Protein AF-A0AAD5QZ61-F1 (afdb_monomer_lite)

Secondary structure (DSSP, 8-state):
--PPPPPGGGS----------HHHHT--HHHHHHHHHHHHHHHHHSTTHHHHTT------

Structure (mmCIF, N/CA/C/O backbone):
data_AF-A0AAD5QZ61-F1
#
_entry.id   AF-A0AAD5QZ61-F1
#
loop_
_atom_site.group_PDB
_atom_site.id
_atom_site.type_symbol
_atom_site.label_atom_id
_atom_site.label_alt_id
_atom_site.label_comp_id
_atom_site.label_asym_id
_atom_site.label_entity_id
_atom_site.label_seq_id
_atom_site.pdbx_PDB_ins_code
_atom_site.Cartn_x
_atom_site.Cartn_y
_atom_site.Cartn_z
_atom_site.occupancy
_atom_site.B_iso_or_equiv
_atom_site.auth_seq_id
_atom_site.auth_comp_id
_atom_site.auth_asym_id
_atom_site.auth_atom_id
_atom_site.pdbx_PDB_model_num
ATOM 1 N N . MET A 1 1 ? 26.807 -11.863 -20.988 1.00 44.12 1 MET A N 1
ATOM 2 C CA . MET A 1 1 ? 26.904 -11.602 -19.534 1.00 44.12 1 MET A CA 1
ATOM 3 C C . MET A 1 1 ? 25.878 -12.477 -18.833 1.00 44.12 1 MET A C 1
ATOM 5 O O . MET A 1 1 ? 24.728 -12.451 -19.245 1.00 44.12 1 MET A O 1
ATOM 9 N N . VAL A 1 2 ? 26.277 -13.275 -17.841 1.00 60.38 2 VAL A N 1
ATOM 10 C CA . VAL A 1 2 ? 25.339 -14.048 -17.008 1.00 60.38 2 VAL A CA 1
ATOM 11 C C . VAL A 1 2 ? 24.973 -13.165 -15.820 1.00 60.38 2 VAL A C 1
ATOM 13 O O . VAL A 1 2 ? 25.840 -12.846 -15.011 1.00 60.38 2 VAL A O 1
ATOM 16 N N . ALA A 1 3 ? 23.723 -12.707 -15.746 1.00 70.88 3 ALA A N 1
ATOM 17 C CA . ALA A 1 3 ? 23.247 -11.971 -14.581 1.00 70.88 3 ALA A CA 1
ATOM 18 C C . ALA A 1 3 ? 23.118 -12.951 -13.407 1.00 70.88 3 ALA A C 1
ATOM 20 O O . ALA A 1 3 ? 22.421 -13.960 -13.516 1.00 70.88 3 ALA A O 1
ATOM 21 N N . MET A 1 4 ? 23.803 -12.677 -12.297 1.00 79.94 4 MET A N 1
ATOM 22 C CA . MET A 1 4 ? 23.610 -13.451 -11.073 1.00 79.94 4 MET A CA 1
ATOM 23 C C . MET A 1 4 ? 22.189 -13.195 -10.543 1.00 79.94 4 MET A C 1
ATOM 25 O O . MET A 1 4 ? 21.789 -12.030 -10.453 1.00 79.94 4 MET A O 1
ATOM 29 N N . PRO A 1 5 ? 21.407 -14.237 -10.210 1.00 75.69 5 PRO A N 1
ATOM 30 C CA . PRO A 1 5 ? 20.062 -14.055 -9.678 1.00 75.69 5 PRO A CA 1
ATOM 31 C C . PRO A 1 5 ? 20.115 -13.295 -8.346 1.00 75.69 5 PRO A C 1
ATOM 33 O O . PRO A 1 5 ? 20.857 -13.655 -7.433 1.00 75.69 5 PRO A O 1
ATOM 36 N N . ILE A 1 6 ? 19.322 -12.227 -8.243 1.00 78.19 6 ILE A N 1
ATOM 37 C CA . ILE A 1 6 ? 19.206 -11.417 -7.027 1.00 78.19 6 ILE A CA 1
ATOM 38 C C . ILE A 1 6 ? 18.500 -12.256 -5.957 1.00 78.19 6 ILE A C 1
ATOM 40 O O . ILE A 1 6 ? 17.437 -12.823 -6.208 1.00 78.19 6 ILE A O 1
ATOM 44 N N . ASN A 1 7 ? 19.081 -12.335 -4.757 1.00 80.50 7 ASN A N 1
ATOM 45 C CA . ASN A 1 7 ? 18.461 -13.033 -3.630 1.00 80.50 7 ASN A CA 1
ATOM 46 C C . ASN A 1 7 ? 17.085 -12.415 -3.323 1.00 80.50 7 ASN A C 1
ATOM 48 O O . ASN A 1 7 ? 16.967 -11.197 -3.197 1.00 80.50 7 ASN A O 1
ATOM 52 N N . SER A 1 8 ? 16.057 -13.252 -3.162 1.00 77.00 8 SER A N 1
ATOM 53 C CA . SER A 1 8 ? 14.673 -12.826 -2.915 1.00 77.00 8 SER A CA 1
ATOM 54 C C . SER A 1 8 ? 14.511 -11.931 -1.685 1.00 77.00 8 SER A C 1
ATOM 56 O O . SER A 1 8 ? 13.604 -11.105 -1.653 1.00 77.00 8 SER A O 1
ATOM 58 N N . LYS A 1 9 ? 15.424 -12.011 -0.709 1.00 78.25 9 LYS A N 1
ATOM 59 C CA . LYS A 1 9 ? 15.457 -11.097 0.444 1.00 78.25 9 LYS A CA 1
ATOM 60 C C . LYS A 1 9 ? 15.657 -9.629 0.050 1.00 78.25 9 LYS A C 1
ATOM 62 O O . LYS A 1 9 ? 15.231 -8.755 0.790 1.00 78.25 9 LYS A O 1
ATOM 67 N N . HIS A 1 10 ? 16.275 -9.353 -1.098 1.00 80.94 10 HIS A N 1
ATOM 68 C CA . HIS A 1 10 ? 16.433 -7.994 -1.629 1.00 80.94 10 HIS A CA 1
ATOM 69 C C . HIS A 1 10 ? 15.244 -7.538 -2.488 1.00 80.94 10 HIS A C 1
ATOM 71 O O . HIS A 1 10 ? 15.230 -6.396 -2.936 1.00 80.94 10 HIS A O 1
ATOM 77 N N . LEU A 1 11 ? 14.262 -8.413 -2.734 1.00 84.06 11 LEU A N 1
ATOM 78 C CA . LEU A 1 11 ? 13.069 -8.123 -3.541 1.00 84.06 11 LEU A CA 1
ATOM 79 C C . LEU A 1 11 ? 11.827 -7.833 -2.685 1.00 84.06 11 LEU A C 1
ATOM 81 O O . LEU A 1 11 ? 10.778 -7.496 -3.230 1.00 84.06 11 LEU A O 1
ATOM 85 N N . SER A 1 12 ? 11.951 -7.943 -1.361 1.00 86.44 12 SER A N 1
ATOM 86 C CA . SER A 1 12 ? 10.860 -7.739 -0.411 1.00 86.44 12 SER A CA 1
ATOM 87 C C . SER A 1 12 ? 11.218 -6.651 0.5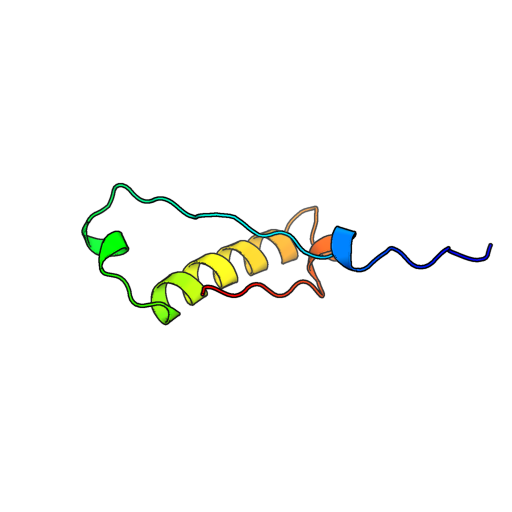94 1.00 86.44 12 SER A C 1
ATOM 89 O O . SER A 1 12 ? 12.309 -6.646 1.159 1.00 86.44 12 SER A O 1
ATOM 91 N N . LEU A 1 13 ? 10.265 -5.757 0.852 1.00 87.44 13 LEU A N 1
ATOM 92 C CA . LEU A 1 13 ? 10.344 -4.730 1.885 1.00 87.44 13 LEU A CA 1
ATOM 93 C C . LEU A 1 13 ? 9.112 -4.838 2.786 1.00 87.44 13 LEU A C 1
ATOM 95 O O . LEU A 1 13 ? 7.998 -5.011 2.298 1.00 87.44 13 LEU A O 1
ATOM 99 N N . SER A 1 14 ? 9.314 -4.695 4.091 1.00 90.69 14 SER A N 1
ATOM 100 C CA . SER A 1 14 ? 8.246 -4.614 5.090 1.00 90.69 14 SER A CA 1
ATOM 101 C C . SER A 1 14 ? 8.421 -3.365 5.946 1.00 90.69 14 SER A C 1
ATOM 103 O O . SER A 1 14 ? 9.547 -2.930 6.185 1.00 90.69 14 SER A O 1
ATOM 105 N N . GLY A 1 15 ? 7.320 -2.814 6.448 1.00 91.25 15 GLY A N 1
ATOM 106 C CA . GLY A 1 15 ? 7.340 -1.653 7.331 1.00 91.25 15 GLY A CA 1
ATOM 107 C C . GLY A 1 15 ? 5.980 -1.396 7.968 1.00 91.25 15 GLY A C 1
ATOM 108 O O . GLY A 1 15 ? 5.024 -2.130 7.722 1.00 91.25 15 GLY A O 1
ATOM 109 N N . THR A 1 16 ? 5.903 -0.333 8.766 1.00 92.56 16 THR A N 1
ATOM 110 C CA . THR A 1 16 ? 4.685 0.067 9.480 1.00 92.56 16 THR A CA 1
ATOM 111 C C . THR A 1 16 ? 4.192 1.409 8.956 1.00 92.56 16 THR A C 1
ATOM 113 O O . THR A 1 16 ? 4.968 2.358 8.842 1.00 92.56 16 THR A O 1
ATOM 116 N N . LEU A 1 17 ? 2.895 1.498 8.657 1.00 88.56 17 LEU A N 1
ATOM 117 C CA . LEU A 1 17 ? 2.222 2.758 8.350 1.00 88.56 17 LEU A CA 1
ATOM 118 C C . LEU A 1 17 ? 1.580 3.304 9.624 1.00 88.56 17 LEU A C 1
ATOM 120 O O . LEU A 1 17 ? 0.743 2.642 10.233 1.00 88.56 17 LEU A O 1
ATOM 124 N N . THR A 1 18 ? 1.952 4.522 10.005 1.00 92.25 18 THR A N 1
ATOM 125 C CA . THR A 1 18 ? 1.396 5.204 11.177 1.00 92.25 18 THR A CA 1
ATOM 126 C C . THR A 1 18 ? 0.471 6.324 10.724 1.00 92.25 18 THR A C 1
ATOM 128 O O . THR A 1 18 ? 0.794 7.070 9.801 1.00 92.25 18 THR A O 1
ATOM 131 N N . THR A 1 19 ? -0.672 6.471 11.393 1.00 92.75 19 THR A N 1
ATOM 132 C CA . THR A 1 19 ? -1.594 7.591 11.184 1.00 92.75 19 THR A CA 1
ATOM 133 C C . THR A 1 19 ? -1.931 8.261 12.506 1.00 92.75 19 THR A C 1
ATOM 135 O O . THR A 1 19 ? -2.023 7.606 13.541 1.00 92.75 19 THR A O 1
ATOM 138 N N . THR A 1 20 ? -2.135 9.572 12.464 1.00 96.00 20 THR A N 1
ATOM 139 C CA . THR A 1 20 ? -2.676 10.358 13.581 1.00 96.00 20 THR A CA 1
ATOM 140 C C . THR A 1 20 ? -4.178 10.601 13.434 1.00 96.00 20 THR A C 1
ATOM 142 O O . THR A 1 20 ? -4.822 11.116 14.345 1.00 96.00 20 THR A O 1
ATOM 145 N N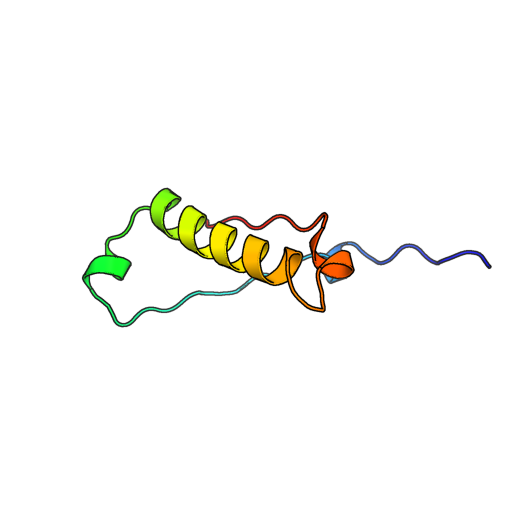 . ASN A 1 21 ? -4.761 10.237 12.288 1.00 95.94 21 ASN A N 1
ATOM 146 C CA . ASN A 1 21 ? -6.172 10.437 12.014 1.00 95.94 21 ASN A CA 1
ATOM 147 C C . ASN A 1 21 ? -6.994 9.278 12.599 1.00 95.94 21 ASN A C 1
ATOM 149 O O . ASN A 1 21 ? -6.879 8.135 12.155 1.00 95.94 21 ASN A O 1
ATOM 153 N N . ILE A 1 22 ? -7.861 9.590 13.567 1.00 95.56 22 ILE A N 1
ATOM 154 C CA . ILE A 1 22 ? -8.671 8.591 14.279 1.00 95.56 22 ILE A CA 1
ATOM 155 C C . ILE A 1 22 ? -9.650 7.842 13.365 1.00 95.56 22 ILE A C 1
ATOM 157 O O . ILE A 1 22 ? -9.947 6.674 13.602 1.00 95.56 22 ILE A O 1
ATOM 161 N N . VAL A 1 23 ? -10.131 8.477 12.293 1.00 96.12 23 VAL A N 1
ATOM 162 C CA . VAL A 1 23 ? -11.015 7.821 11.321 1.00 96.12 23 VAL A CA 1
ATOM 163 C C . VAL A 1 23 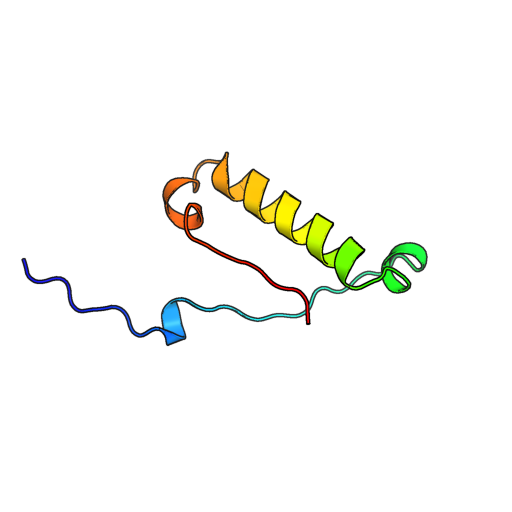? -10.232 6.752 10.566 1.00 96.12 23 VAL A C 1
ATOM 165 O O . VAL A 1 23 ? -10.680 5.614 10.487 1.00 96.12 23 VAL 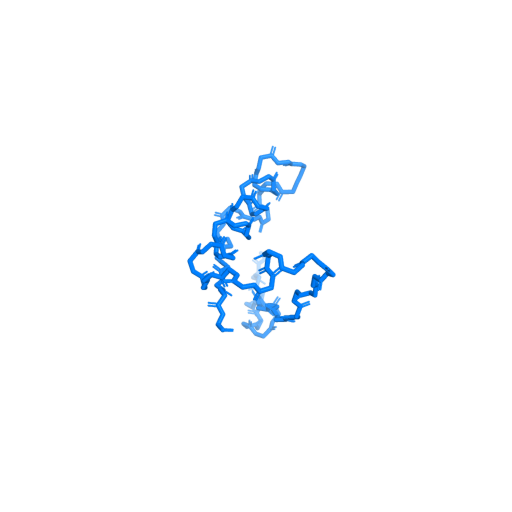A O 1
ATOM 168 N N . MET A 1 24 ? -9.029 7.086 10.094 1.00 94.88 24 MET A N 1
ATOM 169 C CA . MET A 1 24 ? -8.145 6.135 9.415 1.00 94.88 24 MET A CA 1
ATOM 170 C C . MET A 1 24 ? -7.651 5.017 10.336 1.00 94.88 24 MET A C 1
ATOM 172 O O . MET A 1 24 ? -7.476 3.890 9.887 1.00 94.88 24 MET A O 1
ATOM 176 N N . ALA A 1 25 ? -7.450 5.293 11.625 1.00 94.62 25 ALA A N 1
ATOM 177 C CA . ALA A 1 25 ? -7.069 4.264 12.593 1.00 94.62 25 ALA A CA 1
ATOM 178 C C . ALA A 1 25 ? -8.132 3.155 12.725 1.00 94.62 25 ALA A C 1
ATOM 180 O O . ALA A 1 25 ? -7.789 2.007 12.989 1.00 94.62 25 ALA A O 1
ATOM 181 N N . ASN A 1 26 ? -9.406 3.485 12.489 1.00 96.00 26 ASN A N 1
ATOM 182 C CA . ASN A 1 26 ? -10.523 2.538 12.510 1.00 96.00 26 ASN A CA 1
ATOM 183 C C . ASN A 1 26 ? -10.818 1.908 11.138 1.00 96.00 26 ASN A C 1
ATOM 185 O O . ASN A 1 26 ? -11.795 1.173 10.986 1.00 96.00 26 ASN A O 1
ATOM 189 N N . TRP A 1 27 ? -10.015 2.202 10.114 1.00 96.25 27 TRP A N 1
ATOM 190 C CA . TRP A 1 27 ? -10.205 1.610 8.796 1.00 96.25 27 TRP A CA 1
ATOM 191 C C . TRP A 1 27 ? -9.901 0.120 8.797 1.00 96.25 27 TRP A C 1
ATOM 193 O O . TRP A 1 27 ? -8.948 -0.359 9.412 1.00 96.25 27 TRP A O 1
ATOM 203 N N . SER A 1 28 ? -10.705 -0.618 8.039 1.00 96.50 28 SER A N 1
ATOM 204 C CA . SER A 1 28 ? -10.475 -2.037 7.817 1.00 96.50 28 SER A CA 1
ATOM 205 C C . SER A 1 28 ? -9.197 -2.272 7.003 1.00 96.50 28 SER A C 1
ATOM 207 O O . SER A 1 28 ? -8.705 -1.395 6.285 1.00 96.50 28 SER A O 1
ATOM 209 N N . ARG A 1 29 ? -8.683 -3.507 7.043 1.00 95.94 29 ARG A N 1
ATOM 210 C CA . ARG A 1 29 ? -7.526 -3.915 6.231 1.00 95.94 29 ARG A CA 1
ATOM 211 C C . ARG A 1 29 ? -7.738 -3.636 4.735 1.00 95.94 29 ARG A C 1
ATOM 213 O O . ARG A 1 29 ? -6.806 -3.201 4.072 1.00 95.94 29 ARG A O 1
ATOM 220 N N . SER A 1 30 ? -8.950 -3.829 4.204 1.00 97.19 30 SER A N 1
ATOM 221 C CA . SER A 1 30 ? -9.254 -3.571 2.786 1.00 97.19 30 SER A CA 1
ATOM 222 C C . SER A 1 30 ? -9.224 -2.082 2.429 1.00 97.19 30 SER A C 1
ATOM 224 O O . SER A 1 30 ? -8.779 -1.716 1.343 1.00 97.19 30 SER A O 1
ATOM 226 N N . MET A 1 31 ? -9.635 -1.206 3.347 1.00 96.69 31 MET A N 1
ATOM 227 C CA . MET A 1 31 ? -9.502 0.242 3.174 1.00 96.69 31 MET A CA 1
ATOM 228 C C . MET A 1 31 ? -8.030 0.663 3.130 1.00 96.69 31 MET A C 1
ATOM 230 O O . MET A 1 31 ? -7.637 1.402 2.229 1.00 96.69 31 MET A O 1
ATOM 234 N N . TRP A 1 32 ? -7.198 0.141 4.035 1.00 95.81 32 TRP A N 1
ATOM 235 C CA . TRP A 1 32 ? -5.751 0.363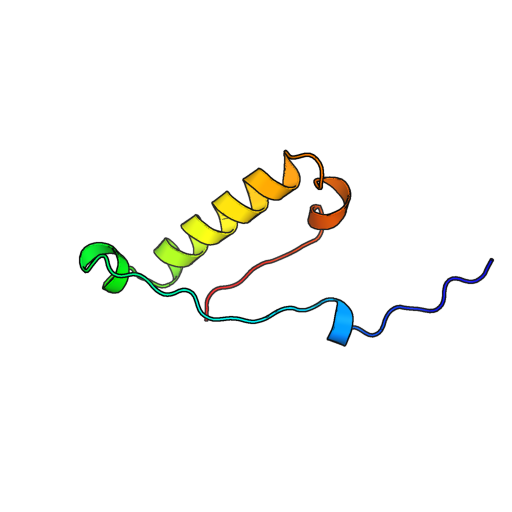 3.989 1.00 95.81 32 TRP A CA 1
ATOM 236 C C . TRP A 1 32 ? -5.103 -0.216 2.728 1.00 95.81 32 TRP A C 1
ATOM 238 O O . TRP A 1 32 ? -4.263 0.447 2.119 1.00 95.81 32 TRP A O 1
ATOM 248 N N . GLN A 1 33 ? -5.541 -1.398 2.285 1.00 97.06 33 GLN A N 1
ATOM 249 C CA . GLN A 1 33 ? -5.087 -2.004 1.033 1.00 97.06 33 GLN A CA 1
ATOM 250 C C . GLN A 1 33 ? -5.346 -1.073 -0.163 1.00 97.06 33 GLN A C 1
ATOM 252 O O . GLN A 1 33 ? -4.444 -0.819 -0.957 1.00 97.06 33 GLN A O 1
ATOM 257 N N . ASN A 1 34 ? -6.530 -0.455 -0.240 1.00 96.75 34 ASN A N 1
ATOM 258 C CA . ASN A 1 34 ? -6.853 0.496 -1.308 1.00 96.75 34 ASN A CA 1
ATOM 259 C C . ASN A 1 34 ? -5.907 1.710 -1.346 1.00 96.75 34 ASN A C 1
ATOM 261 O O . ASN A 1 34 ? -5.590 2.214 -2.430 1.00 96.75 34 ASN A O 1
ATOM 265 N N . VAL A 1 35 ? -5.453 2.192 -0.182 1.00 94.50 35 VAL A N 1
ATOM 266 C CA . VAL A 1 35 ? -4.491 3.303 -0.089 1.00 94.50 35 VAL A CA 1
ATOM 267 C C . VAL A 1 35 ? -3.145 2.895 -0.674 1.00 94.50 35 VAL A C 1
ATOM 269 O O . VAL A 1 35 ? -2.618 3.597 -1.541 1.00 94.50 35 VAL A O 1
ATOM 272 N N . VAL A 1 36 ? -2.597 1.756 -0.242 1.00 94.50 36 VAL A N 1
ATOM 273 C CA . VAL A 1 36 ? -1.288 1.295 -0.725 1.00 94.50 36 VAL A CA 1
ATOM 274 C C . VAL A 1 36 ? -1.333 0.891 -2.199 1.00 94.50 36 VAL A C 1
ATOM 276 O O . VAL A 1 36 ? -0.398 1.197 -2.937 1.00 94.50 36 VAL A O 1
ATOM 279 N N . ASP A 1 37 ? -2.451 0.346 -2.685 1.00 95.88 37 ASP A N 1
ATOM 280 C CA . ASP A 1 37 ? -2.655 0.056 -4.109 1.00 95.88 37 ASP A CA 1
ATOM 281 C C . ASP A 1 37 ? -2.693 1.335 -4.953 1.00 95.88 37 ASP A C 1
ATOM 283 O O . ASP A 1 37 ? -2.259 1.363 -6.109 1.00 95.88 37 ASP A O 1
ATOM 287 N N . ARG A 1 38 ? -3.237 2.430 -4.408 1.00 95.25 38 ARG A N 1
ATOM 288 C CA . ARG A 1 38 ? -3.190 3.738 -5.071 1.00 95.25 38 ARG A CA 1
ATOM 289 C C . ARG A 1 38 ? -1.765 4.289 -5.103 1.00 95.25 38 ARG A C 1
ATOM 291 O O . ARG A 1 38 ? -1.351 4.774 -6.152 1.00 95.25 38 ARG A O 1
ATOM 298 N N . ALA A 1 39 ? -1.013 4.176 -4.009 1.00 92.69 39 ALA A N 1
ATOM 299 C CA . ALA A 1 39 ? 0.395 4.570 -3.976 1.00 92.69 39 ALA A CA 1
ATOM 300 C C . ALA A 1 39 ? 1.225 3.776 -5.001 1.00 92.69 39 ALA A C 1
ATOM 302 O O . ALA A 1 39 ? 1.956 4.370 -5.792 1.00 92.69 39 ALA A O 1
ATOM 303 N N . LEU A 1 40 ? 1.034 2.455 -5.074 1.00 93.50 40 LEU A N 1
ATOM 304 C CA . LEU A 1 40 ? 1.685 1.603 -6.069 1.00 93.50 40 LEU A CA 1
ATOM 305 C C . LEU A 1 40 ? 1.327 2.015 -7.504 1.00 93.50 40 LEU A C 1
ATOM 307 O O . LEU A 1 40 ? 2.206 2.081 -8.361 1.00 93.50 40 LEU A O 1
ATOM 311 N N . ARG A 1 41 ? 0.056 2.336 -7.777 1.00 94.50 41 ARG A N 1
ATOM 312 C CA . ARG A 1 41 ? -0.368 2.842 -9.094 1.00 94.50 41 ARG A CA 1
ATOM 313 C C . ARG A 1 41 ? 0.335 4.146 -9.466 1.00 94.50 41 ARG A C 1
ATOM 315 O O . ARG A 1 41 ? 0.788 4.263 -10.599 1.00 94.50 41 ARG A O 1
ATOM 322 N N . LEU A 1 42 ? 0.474 5.080 -8.523 1.00 94.31 42 LEU A N 1
ATOM 323 C CA . LEU A 1 42 ? 1.192 6.338 -8.751 1.00 94.31 42 LEU A CA 1
ATOM 324 C C . LEU A 1 42 ? 2.676 6.101 -9.058 1.00 94.31 42 LEU A C 1
ATOM 326 O O . LEU A 1 42 ? 3.211 6.704 -9.987 1.00 94.31 42 LEU A O 1
ATOM 330 N N . LEU A 1 43 ? 3.321 5.183 -8.332 1.00 91.81 43 LEU A N 1
ATOM 331 C CA . LEU A 1 43 ? 4.709 4.787 -8.592 1.00 91.81 43 LEU A CA 1
ATOM 332 C C . LEU A 1 43 ? 4.867 4.144 -9.976 1.00 91.81 43 LEU A C 1
ATOM 334 O O . LEU A 1 43 ? 5.809 4.468 -10.697 1.00 91.81 43 LEU A O 1
ATOM 338 N N . ARG A 1 44 ? 3.915 3.291 -10.375 1.00 93.50 44 ARG A N 1
ATOM 339 C CA . ARG A 1 44 ? 3.876 2.661 -11.704 1.00 93.50 44 ARG A CA 1
ATOM 340 C C . ARG A 1 44 ? 3.691 3.663 -12.843 1.00 93.50 44 ARG A C 1
ATOM 342 O O . ARG A 1 44 ? 4.256 3.463 -13.910 1.00 93.50 44 ARG A O 1
ATOM 349 N N . SER A 1 45 ? 2.905 4.717 -12.636 1.00 92.88 45 SER A N 1
ATOM 350 C CA . SER A 1 45 ? 2.700 5.772 -13.640 1.00 92.88 45 SER A CA 1
ATOM 351 C C . SER A 1 45 ? 3.806 6.832 -13.662 1.00 92.88 45 SER A C 1
ATOM 353 O O . SER A 1 45 ? 3.808 7.688 -14.540 1.00 92.88 45 SER A O 1
ATOM 355 N N . GLY A 1 46 ? 4.696 6.828 -12.668 1.00 90.81 46 GLY A N 1
ATOM 356 C CA . GLY A 1 46 ? 5.722 7.847 -12.485 1.00 90.81 46 GLY A CA 1
ATOM 357 C C . GLY A 1 46 ? 7.070 7.505 -13.134 1.00 90.81 46 GLY A C 1
ATOM 358 O O . GLY A 1 46 ? 7.205 6.498 -13.830 1.00 90.81 46 GLY A O 1
ATOM 359 N N . PRO A 1 47 ? 8.111 8.306 -12.841 1.00 90.56 47 PRO A N 1
ATOM 360 C CA . PRO A 1 47 ? 9.468 8.113 -13.365 1.00 90.56 47 PRO A CA 1
ATOM 361 C C . PRO A 1 47 ? 10.082 6.736 -13.066 1.00 90.56 47 PRO A C 1
ATOM 363 O O . PRO A 1 47 ? 10.999 6.309 -13.759 1.00 90.56 47 PRO A O 1
ATOM 366 N N . PHE A 1 48 ? 9.571 6.031 -12.051 1.00 84.25 48 PHE A N 1
ATOM 367 C CA . PHE A 1 48 ? 10.040 4.707 -11.644 1.00 84.25 48 PHE A CA 1
ATOM 368 C C . PHE A 1 48 ? 9.184 3.550 -12.180 1.00 84.25 48 PHE A C 1
ATOM 370 O O . PHE A 1 48 ? 9.342 2.420 -11.721 1.00 84.25 48 PHE A O 1
ATOM 377 N N . GLY A 1 49 ? 8.278 3.791 -13.132 1.00 87.06 49 GLY A N 1
ATOM 378 C CA . GLY A 1 49 ? 7.251 2.823 -13.528 1.00 87.06 49 GLY A CA 1
ATOM 379 C C . GLY A 1 49 ? 7.761 1.420 -13.877 1.00 87.06 49 GLY A C 1
ATOM 380 O O . GLY A 1 49 ? 7.174 0.424 -13.449 1.00 87.06 49 GLY A O 1
ATOM 381 N N . SER A 1 50 ? 8.901 1.332 -14.567 1.00 88.75 50 SER A N 1
ATOM 382 C CA . SER A 1 50 ? 9.559 0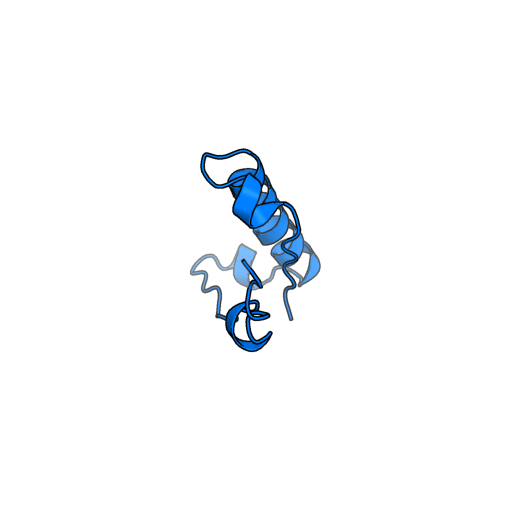.068 -14.927 1.00 88.75 50 SER A CA 1
ATOM 383 C C . SER A 1 50 ? 10.004 -0.759 -13.714 1.00 88.75 50 SER A C 1
ATOM 385 O O . SER A 1 50 ? 9.947 -1.984 -13.763 1.00 88.75 50 SER A O 1
ATOM 387 N N . HIS A 1 51 ? 10.387 -0.114 -12.609 1.00 86.31 51 HIS A N 1
ATOM 388 C CA . HIS A 1 51 ? 10.810 -0.782 -11.374 1.00 86.31 51 HIS A CA 1
ATOM 389 C C . HIS A 1 51 ? 9.631 -1.331 -10.561 1.00 86.31 51 HIS A C 1
ATOM 391 O O . HIS A 1 51 ? 9.805 -2.265 -9.783 1.00 86.31 51 HIS A O 1
ATOM 397 N N . PHE A 1 52 ? 8.429 -0.772 -10.743 1.00 87.38 52 PHE A N 1
ATOM 398 C CA . PHE A 1 52 ? 7.238 -1.118 -9.959 1.00 87.38 52 PHE A CA 1
ATOM 399 C C . PHE A 1 52 ? 6.182 -1.908 -10.745 1.00 87.38 52 PHE A C 1
ATOM 401 O O . PHE A 1 52 ? 5.135 -2.253 -10.189 1.00 87.38 52 PHE A O 1
ATOM 408 N N . TYR A 1 53 ? 6.436 -2.221 -12.020 1.00 86.50 53 TYR A N 1
ATOM 409 C CA . TYR A 1 53 ? 5.469 -2.884 -12.902 1.00 86.50 53 TYR A CA 1
ATOM 410 C C . TYR A 1 53 ? 5.000 -4.243 -12.356 1.00 86.50 53 TYR A C 1
ATOM 412 O O . TYR A 1 53 ? 3.805 -4.532 -12.364 1.00 86.50 53 TYR A O 1
ATOM 420 N N . THR A 1 54 ? 5.921 -5.039 -11.808 1.00 89.06 54 THR A N 1
ATOM 421 C CA . THR A 1 54 ? 5.646 -6.375 -11.248 1.00 89.06 54 THR A CA 1
ATOM 422 C C . THR A 1 54 ? 5.550 -6.402 -9.721 1.00 89.06 54 THR A C 1
ATOM 424 O O . THR A 1 54 ? 5.325 -7.462 -9.140 1.00 89.06 54 THR A O 1
ATOM 427 N N . VAL A 1 55 ? 5.698 -5.254 -9.051 1.00 91.38 55 VAL A N 1
ATOM 428 C CA . VAL A 1 55 ? 5.640 -5.174 -7.584 1.00 91.38 55 VAL A CA 1
ATOM 429 C C . VAL A 1 55 ? 4.222 -5.452 -7.098 1.00 91.38 55 VAL A C 1
ATOM 431 O O . VAL A 1 55 ? 3.253 -4.985 -7.697 1.00 91.38 55 VAL A O 1
ATOM 434 N N . THR A 1 56 ? 4.105 -6.178 -5.991 1.00 92.75 56 THR A N 1
ATOM 435 C CA . THR A 1 56 ? 2.852 -6.399 -5.262 1.00 92.75 56 THR A CA 1
ATOM 436 C C . THR A 1 56 ? 3.004 -5.884 -3.834 1.00 92.75 56 THR A C 1
ATOM 438 O O . THR A 1 56 ? 4.109 -5.868 -3.294 1.00 92.75 56 THR A O 1
ATOM 441 N N . VAL A 1 57 ? 1.912 -5.401 -3.240 1.00 93.88 57 VAL A N 1
ATOM 442 C CA . VAL A 1 57 ? 1.896 -4.851 -1.878 1.00 93.88 57 VAL A CA 1
ATOM 443 C C . VAL A 1 57 ? 0.696 -5.425 -1.138 1.00 93.88 57 VAL A C 1
ATOM 445 O O . VAL A 1 57 ? -0.389 -5.519 -1.706 1.00 93.88 57 VAL A O 1
ATOM 448 N N . THR A 1 58 ? 0.879 -5.791 0.127 1.00 95.38 58 THR A N 1
ATOM 449 C CA . THR A 1 58 ? -0.180 -6.345 0.978 1.00 95.38 58 THR A CA 1
ATOM 450 C C . THR A 1 58 ? -0.166 -5.695 2.352 1.00 95.38 58 THR A C 1
ATOM 452 O O . THR A 1 58 ? 0.904 -5.488 2.921 1.00 95.38 58 THR A O 1
ATOM 455 N N . VAL A 1 59 ? -1.347 -5.433 2.906 1.00 95.75 59 VAL A N 1
ATOM 456 C CA . VAL A 1 59 ? -1.531 -5.034 4.307 1.00 95.75 59 VAL A CA 1
ATOM 457 C C . VAL A 1 59 ? -1.904 -6.269 5.128 1.00 95.75 59 VAL A C 1
ATOM 459 O O . VAL A 1 59 ? -2.835 -6.990 4.768 1.00 95.75 59 VAL A O 1
ATOM 462 N N . SER A 1 60 ? -1.191 -6.506 6.230 1.00 90.12 60 SER A N 1
ATOM 463 C CA . SER A 1 60 ? -1.402 -7.619 7.168 1.00 90.12 60 SER A CA 1
ATOM 464 C C . SER A 1 60 ? -1.690 -7.100 8.564 1.00 90.12 60 SER A C 1
ATOM 466 O O . SER A 1 60 ? -0.926 -6.224 9.009 1.00 90.12 60 SER A O 1
#

Foldseek 3Di:
DDDDDDPCVVVDDDDDDDDPDPVVVPDDQVVVLVVVVVVLVPCLVDPNVVVSVPDDDGDD

Sequence (60 aa):
MVAMPINSKHLSLSGTLTTTNIVMANWSRSMWQNVVDRALRLLRSGPFGSHFYTVTVTVS

Radius of gyration: 14.99 Å; chains: 1; bounding box: 38×24×34 Å

pLDDT: mean 89.27, std 9.34, range [44.12, 97.19]

Organism: Parelaphostrongylus tenuis (NCBI:txid148309)